Protein AF-A0A4R0Y6Q7-F1 (afdb_monomer)

Sequence (72 aa):
MRLRVQVSDRTQPGVLTTGVGWWLPERPGPEFGVLEVNVNAALSYTGPADPISGSVNTGAIPCRMELIPAGG

Solvent-accessible surface area (backbone atoms only — not comparable to full-atom values): 5193 Å² total; per-residue (Å²): 104,64,79,88,85,79,91,64,88,90,50,60,90,97,59,88,85,81,75,77,83,44,62,37,86,90,41,73,73,96,62,16,48,26,69,45,52,13,51,66,65,79,56,65,88,77,73,81,46,43,91,86,81,64,48,62,76,87,65,96,69,93,82,84,88,78,90,75,74,94,88,125

Secondary structure (DSSP, 8-state):
--------TTS-TT-----SS---TTS-TTTTTHHHH-GGGG----SPBPTTT--B--SS------PPPTT-

Foldseek 3Di:
DDDDDDDDPVADPPDDDDDADDAQCPDDDDRRCCCVDGCVVVDDPDDDADPPPRHDDPPPDDDDDDDDDPDD

Structure (mmCIF, N/CA/C/O backbone):
data_AF-A0A4R0Y6Q7-F1
#
_entry.id   AF-A0A4R0Y6Q7-F1
#
loop_
_atom_site.group_PDB
_atom_site.id
_atom_site.type_symbol
_atom_site.label_atom_id
_atom_site.label_alt_id
_atom_site.label_comp_id
_atom_site.label_asym_id
_atom_site.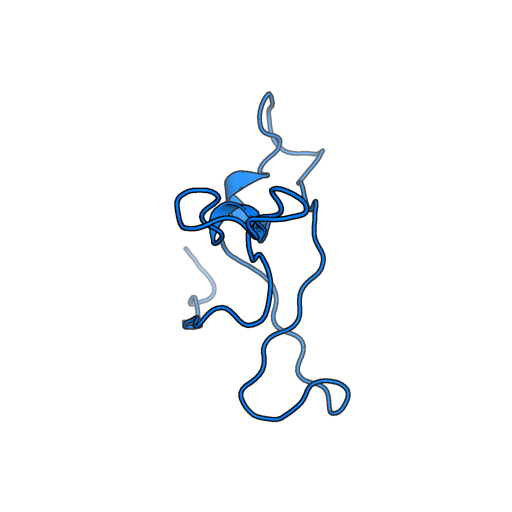label_entity_id
_atom_site.label_seq_id
_atom_site.pdbx_PDB_ins_code
_atom_site.Cartn_x
_atom_site.Cartn_y
_atom_site.Cartn_z
_atom_site.occupancy
_atom_site.B_iso_or_equiv
_atom_site.auth_seq_id
_atom_site.auth_comp_id
_atom_site.auth_asym_id
_atom_site.auth_atom_id
_atom_site.pdbx_PDB_model_num
ATOM 1 N N . MET A 1 1 ? 4.699 -0.080 6.590 1.00 79.56 1 MET A N 1
ATOM 2 C CA . MET A 1 1 ? 4.049 1.214 6.900 1.00 79.56 1 MET A CA 1
ATOM 3 C C . MET A 1 1 ? 3.088 1.045 8.072 1.00 79.56 1 MET A C 1
ATOM 5 O O . MET A 1 1 ? 2.613 -0.068 8.282 1.00 79.56 1 MET A O 1
ATOM 9 N N . ARG A 1 2 ? 2.797 2.115 8.816 1.00 83.56 2 ARG A N 1
ATOM 10 C CA . ARG A 1 2 ? 1.836 2.138 9.929 1.00 83.56 2 ARG A CA 1
ATOM 11 C C . ARG A 1 2 ? 0.703 3.100 9.577 1.00 83.56 2 ARG A C 1
ATOM 13 O O . ARG A 1 2 ? 0.961 4.262 9.287 1.00 83.56 2 ARG A O 1
ATOM 20 N N . LEU A 1 3 ? -0.538 2.620 9.597 1.00 85.12 3 LEU A N 1
ATOM 21 C CA . LEU A 1 3 ? -1.722 3.412 9.261 1.00 85.12 3 LEU A CA 1
ATOM 22 C C . LEU A 1 3 ? -2.832 3.193 10.283 1.00 85.12 3 LEU A C 1
ATOM 24 O O . LEU A 1 3 ? -2.934 2.129 10.895 1.00 85.12 3 LEU A O 1
ATOM 28 N N . ARG A 1 4 ? -3.703 4.195 10.424 1.00 87.06 4 ARG A N 1
ATOM 29 C CA . ARG A 1 4 ? -4.950 4.050 11.171 1.00 87.06 4 ARG A CA 1
ATOM 30 C C . ARG A 1 4 ? -5.961 3.286 10.319 1.00 87.06 4 ARG A C 1
ATOM 32 O O . ARG A 1 4 ? -6.288 3.712 9.217 1.00 87.06 4 ARG A O 1
ATOM 39 N N . VAL A 1 5 ? -6.477 2.183 10.853 1.00 89.50 5 VAL A N 1
ATOM 40 C CA . VAL A 1 5 ? -7.544 1.411 10.207 1.00 89.50 5 VAL A CA 1
ATOM 41 C C . VAL A 1 5 ? -8.894 2.111 10.377 1.00 89.50 5 VAL A C 1
ATOM 43 O O . VAL A 1 5 ? -9.225 2.594 11.462 1.00 89.50 5 VAL A O 1
ATOM 46 N N . GLN A 1 6 ? -9.686 2.116 9.306 1.00 91.56 6 GLN A N 1
ATOM 47 C CA . GLN A 1 6 ? -11.109 2.436 9.325 1.00 91.56 6 GLN A CA 1
ATOM 48 C C . GLN A 1 6 ? -11.876 1.234 8.770 1.00 91.56 6 GLN A C 1
ATOM 50 O O . GLN A 1 6 ? -11.638 0.814 7.640 1.00 91.56 6 GLN A O 1
ATOM 55 N N . VAL A 1 7 ? -12.800 0.688 9.562 1.00 92.19 7 VAL A N 1
ATOM 56 C CA . VAL A 1 7 ? -13.696 -0.390 9.123 1.00 92.19 7 VAL A CA 1
ATOM 57 C C . VAL A 1 7 ? -14.940 0.241 8.507 1.00 92.19 7 VAL A C 1
ATOM 59 O O . VAL A 1 7 ? -15.547 1.128 9.105 1.00 92.19 7 VAL A O 1
ATOM 62 N N . SER A 1 8 ? -15.302 -0.190 7.302 1.00 93.00 8 SER A N 1
ATOM 63 C CA . SER A 1 8 ? -16.512 0.258 6.612 1.00 93.00 8 SER A CA 1
ATOM 64 C C . SER A 1 8 ? -17.046 -0.836 5.693 1.00 93.00 8 SER A C 1
ATOM 66 O O . SER A 1 8 ? -16.309 -1.744 5.318 1.00 93.00 8 SER A O 1
ATOM 68 N N . ASP A 1 9 ? -18.309 -0.716 5.304 1.00 95.94 9 ASP A N 1
ATOM 69 C CA . ASP A 1 9 ? -19.000 -1.559 4.322 1.00 95.94 9 ASP A CA 1
ATOM 70 C C . ASP A 1 9 ? -18.718 -1.158 2.861 1.00 95.94 9 ASP A C 1
ATOM 72 O O . ASP A 1 9 ? -19.148 -1.832 1.927 1.00 95.94 9 ASP A O 1
ATOM 76 N N . ARG A 1 10 ? -17.961 -0.074 2.646 1.00 95.31 10 ARG A N 1
ATOM 77 C CA . ARG A 1 10 ? -17.581 0.422 1.313 1.00 95.31 10 ARG A CA 1
ATOM 78 C C . ARG A 1 10 ? -16.506 -0.427 0.638 1.00 95.31 10 ARG A C 1
ATOM 80 O O . ARG A 1 10 ? -16.332 -0.331 -0.575 1.00 95.31 10 ARG A O 1
ATOM 87 N N . THR A 1 11 ? -15.775 -1.216 1.419 1.00 92.50 11 THR A N 1
ATOM 88 C CA . THR A 1 11 ? -14.691 -2.077 0.946 1.00 92.50 11 THR A CA 1
ATOM 89 C C . THR A 1 11 ? -15.128 -3.533 1.050 1.00 92.50 11 THR A C 1
ATOM 91 O O . THR A 1 11 ? -15.702 -3.945 2.056 1.00 92.50 11 THR A O 1
ATOM 94 N N . GLN A 1 12 ? -14.868 -4.320 0.002 1.00 93.56 12 GLN A N 1
ATOM 95 C CA . GLN A 1 12 ? -15.247 -5.734 -0.024 1.00 93.56 12 GLN A CA 1
ATOM 96 C C . GLN A 1 12 ? -14.568 -6.526 1.109 1.00 93.56 12 GLN A C 1
ATOM 98 O O . GLN A 1 12 ? -13.414 -6.240 1.448 1.00 93.56 12 GLN A O 1
ATOM 103 N N . PRO A 1 13 ? -15.232 -7.559 1.663 1.00 93.31 13 PRO A N 1
ATOM 104 C CA . PRO A 1 13 ? -14.609 -8.453 2.633 1.00 93.31 13 PRO A CA 1
ATOM 105 C C . PRO A 1 13 ? -13.285 -9.030 2.114 1.00 93.31 13 PRO A C 1
ATOM 107 O O . PRO A 1 13 ? -13.206 -9.511 0.987 1.00 93.31 13 PRO A O 1
ATOM 110 N N . GLY A 1 14 ? -12.239 -8.977 2.943 1.00 91.81 14 GLY A N 1
ATOM 111 C CA . GLY A 1 14 ? -10.898 -9.458 2.587 1.00 91.81 14 GLY A CA 1
ATOM 112 C C . GLY A 1 14 ? -10.065 -8.495 1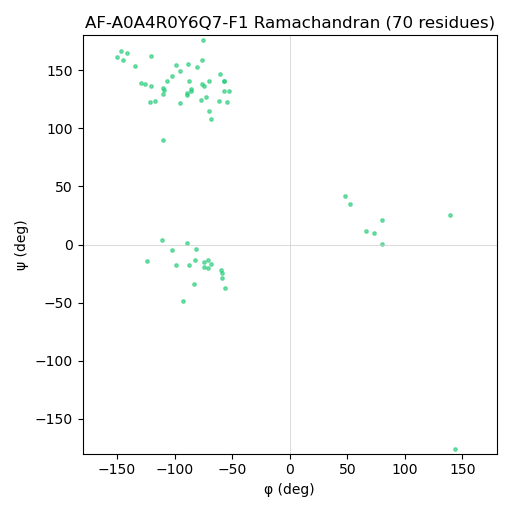.732 1.00 91.81 14 GLY A C 1
ATOM 113 O O . GLY A 1 14 ? -8.922 -8.815 1.417 1.00 91.81 14 GLY A O 1
ATOM 114 N N . VAL A 1 15 ? -10.594 -7.316 1.388 1.00 92.81 15 VAL A N 1
ATOM 115 C CA . VAL A 1 15 ? -9.881 -6.289 0.619 1.00 92.81 15 VAL A CA 1
ATOM 116 C C . VAL A 1 15 ? -9.488 -5.124 1.523 1.00 92.81 15 VAL A C 1
ATOM 118 O O . VAL A 1 15 ? -10.248 -4.685 2.383 1.00 92.81 15 VAL A O 1
ATOM 121 N N . LEU A 1 16 ? -8.286 -4.598 1.300 1.00 91.19 16 LEU A N 1
ATOM 122 C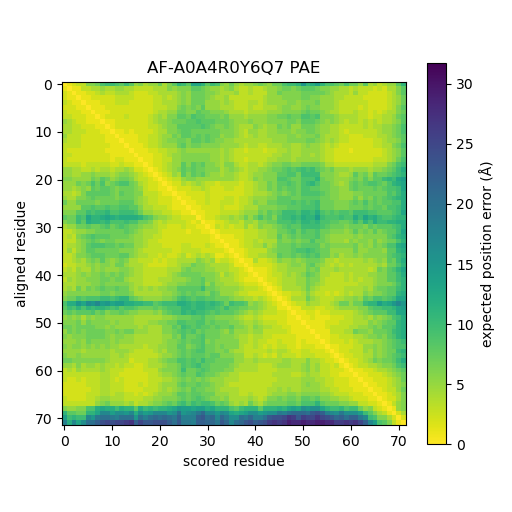 CA . LEU A 1 16 ? -7.799 -3.364 1.901 1.00 91.19 16 LEU A CA 1
ATOM 123 C C . LEU A 1 16 ? -7.719 -2.278 0.836 1.00 91.19 16 LEU A C 1
ATOM 125 O O . LEU A 1 16 ? -7.180 -2.492 -0.247 1.00 91.19 16 LEU A O 1
ATOM 129 N N . THR A 1 17 ? -8.230 -1.099 1.166 1.00 90.81 17 THR A N 1
ATOM 130 C CA . THR A 1 17 ? -8.151 0.097 0.323 1.00 90.81 17 THR A CA 1
ATOM 131 C C . THR A 1 17 ? -7.426 1.192 1.083 1.00 90.81 17 THR A C 1
ATOM 133 O O . THR A 1 17 ? -7.707 1.418 2.259 1.00 90.81 17 THR A O 1
ATOM 136 N N . THR A 1 18 ? -6.517 1.894 0.415 1.00 87.19 18 THR A N 1
ATOM 137 C CA . THR A 1 18 ? -5.787 3.031 0.981 1.00 87.19 18 THR A CA 1
ATOM 138 C C . THR A 1 18 ? -5.533 4.081 -0.096 1.00 87.19 18 THR A C 1
ATOM 140 O O . THR A 1 18 ? -5.582 3.777 -1.288 1.00 87.19 18 THR A O 1
ATOM 143 N N . GLY A 1 19 ? -5.284 5.321 0.320 1.00 82.81 19 GLY A N 1
ATOM 144 C CA . GLY A 1 19 ? -4.841 6.377 -0.589 1.00 82.81 19 GLY A CA 1
ATOM 145 C C . GLY A 1 19 ? -3.364 6.223 -0.967 1.00 82.81 19 GLY A C 1
ATOM 146 O O . GLY A 1 19 ? -2.584 5.598 -0.246 1.00 82.81 19 GLY A O 1
ATOM 147 N N . VAL A 1 20 ? -2.978 6.832 -2.085 1.00 83.25 20 VAL A N 1
ATOM 148 C CA . VAL A 1 20 ? -1.585 6.921 -2.545 1.00 83.25 20 VAL A CA 1
ATOM 149 C C . VAL A 1 20 ? -0.985 8.276 -2.178 1.00 83.25 20 VAL A C 1
ATOM 151 O O . VAL A 1 20 ? -1.709 9.260 -2.057 1.00 83.25 20 VAL A O 1
ATOM 154 N N . GLY A 1 21 ? 0.341 8.341 -2.035 1.00 81.19 21 GLY A N 1
ATOM 155 C CA . GLY A 1 21 ? 1.033 9.632 -1.937 1.00 81.19 21 GLY A CA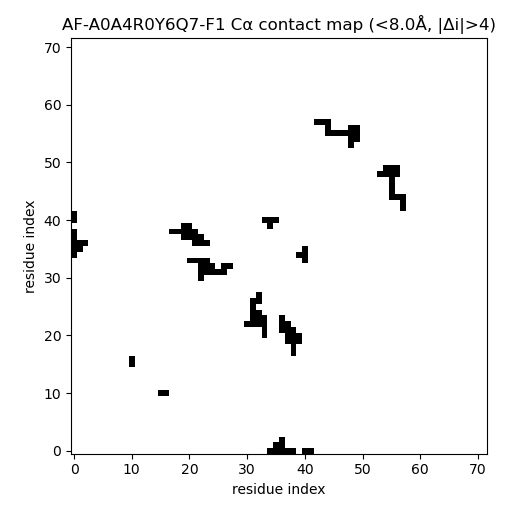 1
ATOM 156 C C . GLY A 1 21 ? 0.997 10.299 -0.560 1.00 81.19 21 GLY A C 1
ATOM 157 O O . GLY A 1 21 ? 1.197 11.501 -0.486 1.00 81.19 21 GLY A O 1
ATOM 158 N N . TRP A 1 22 ? 0.756 9.560 0.524 1.00 84.44 22 TRP A N 1
ATOM 159 C CA . TRP A 1 22 ? 0.805 10.126 1.875 1.00 84.44 22 TRP A CA 1
ATOM 160 C C . TRP A 1 22 ? 2.238 10.469 2.303 1.00 84.44 22 TRP A C 1
ATOM 162 O O . TRP A 1 22 ? 3.165 9.697 2.050 1.00 84.44 22 TRP A O 1
ATOM 172 N N . TRP A 1 23 ? 2.399 11.592 2.998 1.00 87.19 23 TRP A N 1
ATOM 173 C CA . TRP A 1 23 ? 3.603 11.993 3.729 1.00 87.19 23 TRP A CA 1
ATOM 174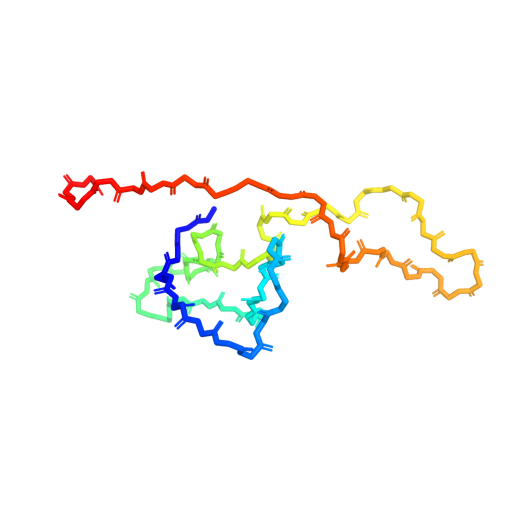 C C . TRP A 1 23 ? 3.194 12.785 4.982 1.00 87.19 23 TRP A C 1
ATOM 176 O O . TRP A 1 23 ? 2.039 13.188 5.121 1.00 87.19 23 TRP A O 1
ATOM 186 N N . LEU A 1 24 ? 4.139 12.990 5.894 1.00 87.25 24 LEU A N 1
ATOM 187 C CA . LEU A 1 24 ? 4.004 13.759 7.129 1.00 87.25 24 LEU A CA 1
ATOM 188 C C . LEU A 1 24 ? 4.837 15.047 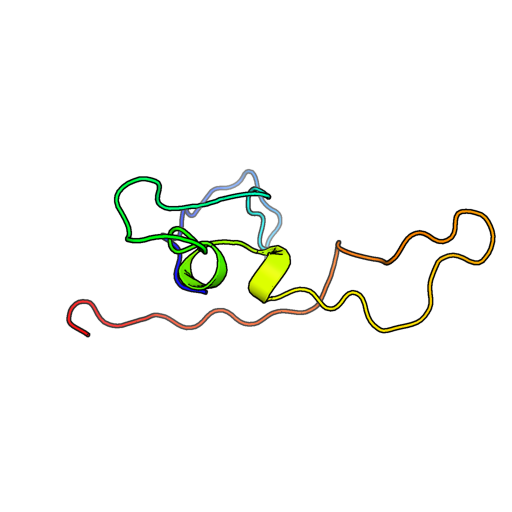6.990 1.00 87.25 24 LEU A C 1
ATOM 190 O O . LEU A 1 24 ? 6.034 15.019 7.284 1.00 87.25 24 LEU A O 1
ATOM 194 N N . PRO A 1 25 ? 4.269 16.163 6.488 1.00 86.50 25 PRO A N 1
ATOM 195 C CA . PRO A 1 25 ? 5.030 17.389 6.209 1.00 86.50 25 PRO A CA 1
ATOM 196 C C . PRO A 1 25 ? 5.713 17.987 7.448 1.00 86.50 25 PRO A C 1
ATOM 198 O O . PRO A 1 25 ? 6.685 18.724 7.325 1.00 86.50 25 PRO A O 1
ATOM 201 N N . GLU A 1 26 ? 5.221 17.660 8.639 1.00 91.56 26 GLU A N 1
ATOM 202 C CA . GLU A 1 26 ? 5.796 18.026 9.928 1.00 91.56 26 GLU A CA 1
ATOM 203 C C . GLU A 1 26 ? 7.058 17.229 10.307 1.00 91.56 26 GLU A C 1
ATOM 205 O O . GLU A 1 26 ? 7.773 17.618 11.232 1.00 91.56 26 GLU A O 1
ATOM 210 N N . ARG A 1 27 ? 7.344 16.102 9.637 1.00 90.56 27 ARG A N 1
ATOM 211 C CA . ARG A 1 27 ? 8.550 15.301 9.889 1.00 90.56 27 ARG A CA 1
ATOM 212 C C . ARG A 1 27 ? 9.770 15.908 9.182 1.00 90.56 27 ARG A C 1
ATOM 214 O O . ARG A 1 27 ? 9.618 16.540 8.140 1.00 90.56 27 ARG A O 1
ATOM 221 N N . PRO A 1 28 ? 10.994 15.690 9.702 1.00 90.94 28 PRO A N 1
ATOM 222 C CA . PRO A 1 28 ? 12.212 16.125 9.026 1.00 90.94 28 PRO A CA 1
ATOM 223 C C . PRO A 1 28 ? 12.323 15.550 7.607 1.00 90.94 28 PRO A C 1
ATOM 225 O O . PRO A 1 28 ? 11.979 14.392 7.361 1.00 90.94 28 PRO A O 1
ATOM 228 N N . GLY A 1 29 ? 12.808 16.373 6.680 1.00 89.44 29 GLY A N 1
ATOM 229 C CA . GLY A 1 29 ? 13.120 15.947 5.318 1.00 89.44 29 GLY A CA 1
ATOM 230 C C . GLY A 1 29 ? 14.415 15.122 5.232 1.00 89.44 29 GLY A C 1
ATOM 231 O O . GLY A 1 29 ? 15.136 15.009 6.228 1.00 89.44 29 GLY A O 1
ATOM 232 N N . PRO A 1 30 ? 14.750 14.610 4.034 1.00 88.75 30 PRO A N 1
ATOM 233 C CA . PRO A 1 30 ? 14.056 14.843 2.759 1.00 88.75 30 PRO A CA 1
ATOM 234 C C . PRO A 1 30 ? 12.815 13.967 2.507 1.00 88.75 30 PRO A C 1
ATOM 236 O O . PRO A 1 30 ? 12.036 14.270 1.609 1.00 88.75 30 PRO A O 1
ATOM 239 N N . GLU A 1 31 ? 12.599 12.907 3.282 1.00 86.06 31 GLU A N 1
ATOM 240 C CA . GLU A 1 31 ? 11.538 11.925 3.031 1.00 86.06 31 GLU A CA 1
ATOM 241 C C . GLU A 1 31 ? 10.190 12.296 3.659 1.00 86.06 31 GLU A C 1
ATOM 243 O O . GLU A 1 31 ? 9.172 11.722 3.274 1.00 86.06 31 GLU A O 1
ATOM 248 N N . PHE A 1 32 ? 10.160 13.216 4.632 1.00 88.94 32 PHE A N 1
ATOM 249 C CA . PHE A 1 32 ? 8.935 13.682 5.301 1.00 88.94 32 PHE A CA 1
ATOM 250 C C . PHE A 1 32 ? 8.034 12.520 5.761 1.00 88.94 32 PHE A C 1
ATOM 252 O O . PHE A 1 32 ? 6.825 12.517 5.549 1.00 88.94 32 PHE A O 1
ATOM 259 N N . GLY A 1 33 ? 8.621 11.457 6.320 1.00 86.38 33 GLY A N 1
ATOM 260 C CA . GLY A 1 33 ? 7.878 10.283 6.794 1.00 86.38 33 GLY A CA 1
ATOM 261 C C . GLY A 1 33 ? 7.179 9.450 5.707 1.00 86.38 33 GLY A C 1
ATOM 262 O O . GLY A 1 33 ? 6.385 8.573 6.046 1.00 86.38 33 GLY A O 1
ATOM 263 N N . VAL A 1 34 ? 7.456 9.662 4.411 1.00 85.44 34 VAL A N 1
ATOM 264 C CA . VAL A 1 34 ? 6.798 8.931 3.308 1.00 85.44 34 VAL A CA 1
ATOM 265 C C . VAL A 1 34 ? 6.947 7.410 3.449 1.00 85.44 34 VAL A C 1
ATOM 267 O O . VAL A 1 34 ? 5.996 6.672 3.223 1.00 85.44 34 VAL A O 1
ATOM 270 N N . LEU A 1 35 ? 8.094 6.914 3.917 1.00 81.81 35 LEU A N 1
ATOM 271 C CA . LEU A 1 35 ? 8.327 5.473 4.102 1.00 81.81 35 LEU A CA 1
ATOM 272 C C . LEU A 1 35 ? 7.523 4.874 5.272 1.00 81.81 35 LEU A C 1
ATOM 274 O O . LEU A 1 35 ? 7.291 3.664 5.323 1.00 81.81 35 LEU A O 1
ATOM 278 N N . GLU A 1 36 ? 7.073 5.710 6.209 1.00 81.25 36 GLU A N 1
ATOM 279 C CA . GLU A 1 36 ? 6.302 5.279 7.374 1.00 81.25 36 GLU A CA 1
ATOM 280 C C . GLU A 1 36 ? 4.813 5.117 7.051 1.00 81.25 36 GLU A C 1
ATOM 282 O O . GLU A 1 36 ? 4.186 4.213 7.607 1.00 81.25 36 GLU A O 1
ATOM 287 N N . VAL A 1 37 ? 4.256 5.939 6.152 1.00 81.69 37 VAL A N 1
ATOM 288 C CA . VAL A 1 37 ? 2.798 6.039 5.921 1.00 81.69 37 VAL A CA 1
ATOM 289 C C . VAL A 1 37 ? 2.351 5.796 4.477 1.00 81.69 37 VAL A C 1
ATOM 291 O O . VAL A 1 37 ? 1.164 5.601 4.230 1.00 81.69 37 VAL A O 1
ATOM 294 N N . ASN A 1 38 ? 3.255 5.802 3.499 1.00 85.50 38 ASN A N 1
ATOM 295 C CA . ASN A 1 38 ? 2.867 5.680 2.098 1.00 85.50 38 ASN A CA 1
ATOM 296 C C . ASN A 1 38 ? 2.723 4.214 1.680 1.00 85.50 38 ASN A C 1
ATOM 298 O O . ASN A 1 38 ? 3.629 3.405 1.883 1.00 85.50 38 ASN A O 1
ATOM 302 N N . VAL A 1 39 ? 1.617 3.889 1.007 1.00 83.31 39 VAL A N 1
ATOM 303 C CA . VAL A 1 39 ? 1.384 2.552 0.442 1.00 83.31 39 VAL A CA 1
ATOM 304 C C . VAL A 1 39 ? 2.465 2.136 -0.551 1.00 83.31 39 VAL A C 1
ATOM 306 O O . VAL A 1 39 ? 2.774 0.954 -0.634 1.00 83.31 39 VAL A O 1
ATOM 309 N N . ASN A 1 40 ? 3.108 3.086 -1.235 1.00 82.06 40 ASN A N 1
ATOM 310 C CA . ASN A 1 40 ? 4.223 2.802 -2.135 1.00 82.06 40 ASN A CA 1
ATOM 311 C C . ASN A 1 40 ? 5.390 2.106 -1.421 1.00 82.06 40 ASN A C 1
ATOM 313 O O . ASN A 1 40 ? 6.125 1.374 -2.069 1.00 82.06 40 ASN A O 1
ATOM 317 N N . ALA A 1 41 ? 5.530 2.261 -0.099 1.00 81.25 41 ALA A N 1
ATOM 318 C CA . ALA A 1 41 ? 6.515 1.516 0.684 1.00 81.25 41 ALA A CA 1
ATOM 319 C C . ALA A 1 41 ? 6.199 0.008 0.789 1.00 81.25 41 ALA A C 1
ATOM 321 O O . ALA A 1 41 ? 7.066 -0.773 1.167 1.00 81.25 41 ALA A O 1
ATOM 322 N N . ALA A 1 42 ? 4.963 -0.404 0.490 1.00 79.38 42 ALA A N 1
ATOM 323 C CA . ALA A 1 42 ? 4.524 -1.799 0.444 1.00 79.38 42 ALA A CA 1
ATOM 324 C C . ALA A 1 42 ? 4.413 -2.352 -0.990 1.00 79.38 42 ALA A C 1
ATOM 326 O O . ALA A 1 42 ? 4.126 -3.536 -1.163 1.00 79.38 42 ALA A O 1
ATOM 327 N N . LEU A 1 43 ? 4.618 -1.515 -2.011 1.00 84.25 43 LEU A N 1
ATOM 328 C CA . LEU A 1 43 ? 4.573 -1.915 -3.414 1.00 84.25 43 LEU A CA 1
ATOM 329 C C . LEU A 1 43 ? 5.979 -2.228 -3.924 1.00 84.25 43 LEU A C 1
ATOM 331 O O . LEU A 1 43 ? 6.955 -1.604 -3.512 1.00 84.25 43 LEU A O 1
ATOM 335 N N . SER A 1 44 ? 6.068 -3.156 -4.874 1.00 81.69 44 SER A N 1
ATOM 336 C CA . SER A 1 44 ? 7.276 -3.342 -5.670 1.00 81.69 44 SER A CA 1
ATOM 337 C C . SER A 1 44 ? 7.021 -2.897 -7.100 1.00 81.69 44 SER A C 1
ATOM 339 O O . SER A 1 44 ? 6.062 -3.339 -7.728 1.00 81.69 44 SER A O 1
ATOM 341 N N . TYR A 1 45 ? 7.913 -2.058 -7.621 1.00 83.31 45 TYR A N 1
ATOM 342 C CA . TYR A 1 45 ? 7.960 -1.731 -9.047 1.00 83.31 45 TYR A CA 1
ATOM 343 C C . TYR A 1 45 ? 8.848 -2.703 -9.834 1.00 83.31 45 TYR A C 1
ATOM 345 O O . TYR A 1 45 ? 9.019 -2.555 -11.041 1.00 83.31 45 TYR A O 1
ATOM 353 N N . THR A 1 46 ? 9.426 -3.701 -9.160 1.00 80.44 46 THR A N 1
ATOM 354 C CA . THR A 1 46 ? 10.177 -4.773 -9.809 1.00 80.44 46 THR A CA 1
ATOM 355 C C . THR A 1 46 ? 9.230 -5.911 -10.172 1.00 80.44 46 THR A C 1
ATOM 357 O O . THR A 1 46 ? 8.437 -6.366 -9.347 1.00 80.44 46 THR A O 1
ATOM 360 N N . GLY A 1 47 ? 9.303 -6.375 -11.417 1.00 78.94 47 GLY A N 1
ATOM 361 C CA . GLY A 1 47 ? 8.480 -7.474 -11.910 1.00 78.94 47 GLY A CA 1
ATOM 362 C C . GLY A 1 47 ? 8.058 -7.288 -13.366 1.00 78.94 47 GLY A C 1
ATOM 363 O O . GLY A 1 47 ? 8.493 -6.338 -14.019 1.00 78.94 47 GLY A O 1
ATOM 364 N N . PRO A 1 48 ? 7.227 -8.206 -13.887 1.00 84.94 48 PRO A N 1
ATOM 365 C CA . PRO A 1 48 ? 6.672 -8.095 -15.227 1.00 84.94 48 PRO A CA 1
ATOM 366 C C . PRO A 1 48 ? 5.818 -6.831 -15.344 1.00 84.94 48 PRO A C 1
ATOM 368 O O . PRO A 1 48 ? 4.872 -6.637 -14.579 1.00 84.94 48 PRO A O 1
ATOM 371 N N . ALA A 1 49 ? 6.158 -5.984 -16.308 1.00 91.19 49 ALA A N 1
ATOM 372 C CA . ALA A 1 49 ? 5.307 -4.885 -16.727 1.00 91.19 49 ALA A CA 1
ATOM 373 C C . ALA A 1 49 ? 4.343 -5.366 -17.818 1.00 91.19 49 ALA A C 1
ATOM 375 O O . ALA A 1 49 ? 4.639 -6.317 -18.546 1.00 91.19 49 ALA A O 1
ATOM 376 N N . ASP A 1 50 ? 3.204 -4.691 -17.944 1.00 91.88 50 ASP A N 1
ATOM 377 C CA . ASP A 1 50 ? 2.323 -4.861 -19.093 1.00 91.88 50 ASP A CA 1
ATOM 378 C C . ASP A 1 50 ? 3.122 -4.625 -20.393 1.00 91.88 50 ASP A C 1
ATOM 380 O O . ASP A 1 50 ? 3.714 -3.555 -20.552 1.00 91.88 50 ASP A O 1
ATOM 384 N N . PRO A 1 51 ? 3.170 -5.587 -21.330 1.00 93.50 51 PRO A N 1
ATOM 385 C CA . PRO A 1 51 ? 4.068 -5.509 -22.482 1.00 93.50 51 PRO A CA 1
ATOM 386 C C . PRO A 1 51 ? 3.665 -4.445 -23.514 1.00 93.50 51 PRO A C 1
ATOM 388 O O . PRO A 1 51 ? 4.461 -4.134 -24.396 1.00 93.50 51 PRO A O 1
ATOM 391 N N . ILE A 1 52 ? 2.446 -3.901 -23.433 1.00 96.81 52 ILE A N 1
ATOM 392 C CA . ILE A 1 52 ? 1.942 -2.888 -24.369 1.00 96.81 52 ILE A CA 1
ATOM 393 C C . ILE A 1 52 ? 2.221 -1.476 -23.839 1.00 96.81 52 ILE A C 1
ATOM 395 O O . ILE A 1 52 ? 2.728 -0.627 -24.566 1.00 96.81 52 ILE A O 1
ATOM 399 N N . SER A 1 53 ? 1.887 -1.219 -22.576 1.00 95.38 53 SER A N 1
ATOM 400 C CA . SER A 1 53 ? 1.968 0.103 -21.941 1.00 95.38 53 SER A CA 1
ATOM 401 C C . SER A 1 53 ? 3.216 0.314 -21.085 1.00 95.38 53 SER A C 1
ATOM 403 O O . SER A 1 53 ? 3.529 1.451 -20.743 1.00 95.38 53 SER A O 1
ATOM 405 N N . GLY A 1 54 ? 3.910 -0.757 -20.694 1.00 93.19 54 GLY A N 1
ATOM 406 C CA . GLY A 1 54 ? 5.019 -0.705 -19.738 1.00 93.19 54 GLY A CA 1
ATOM 407 C C . GLY A 1 54 ? 4.591 -0.475 -18.283 1.00 93.19 54 GLY A C 1
ATOM 408 O O . GLY A 1 54 ? 5.440 -0.228 -17.429 1.00 93.19 54 GLY A O 1
ATOM 409 N N . SER A 1 55 ? 3.293 -0.548 -17.975 1.00 90.50 55 SER A N 1
ATOM 410 C CA . SER A 1 55 ? 2.771 -0.297 -16.626 1.00 90.50 55 SER A CA 1
ATOM 411 C C . SER A 1 55 ? 3.062 -1.460 -15.676 1.00 90.50 55 SER A C 1
ATOM 413 O O . SER A 1 55 ? 2.847 -2.621 -16.024 1.00 90.50 55 SER A O 1
ATOM 415 N N . VAL A 1 56 ? 3.490 -1.161 -14.447 1.00 90.75 56 VAL A N 1
ATOM 416 C CA . VAL A 1 56 ? 3.621 -2.169 -13.381 1.00 90.75 56 VAL A CA 1
ATOM 417 C C . VAL A 1 56 ? 2.294 -2.312 -12.642 1.00 90.75 56 VAL A C 1
ATOM 419 O O . VAL A 1 56 ? 1.615 -1.318 -12.381 1.00 90.75 56 VAL A O 1
ATOM 422 N N . ASN A 1 57 ? 1.924 -3.542 -12.276 1.00 86.94 57 ASN A N 1
ATOM 423 C CA . ASN A 1 57 ? 0.736 -3.756 -11.460 1.00 86.94 57 ASN A CA 1
ATOM 424 C C . ASN A 1 57 ? 0.960 -3.254 -10.023 1.00 86.94 57 ASN A C 1
ATOM 426 O O . ASN A 1 57 ? 1.763 -3.811 -9.279 1.00 86.94 57 ASN A O 1
ATOM 430 N N . THR A 1 58 ? 0.205 -2.232 -9.630 1.00 86.56 58 THR A N 1
ATOM 431 C CA .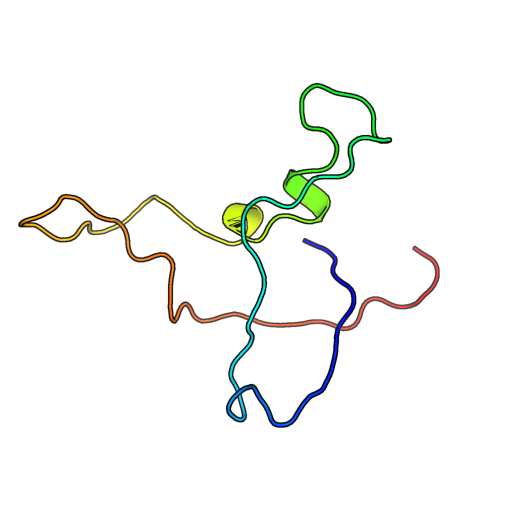 THR A 1 58 ? 0.210 -1.640 -8.283 1.00 86.56 58 THR A CA 1
ATOM 432 C C . THR A 1 58 ? -1.085 -1.911 -7.506 1.00 86.56 58 THR A C 1
ATOM 434 O O . THR A 1 58 ? -1.244 -1.432 -6.384 1.00 86.56 58 THR A O 1
ATOM 437 N N . GLY A 1 59 ? -2.013 -2.689 -8.078 1.00 86.19 59 GLY A N 1
ATOM 438 C CA . GLY A 1 59 ? -3.315 -3.015 -7.499 1.00 86.19 59 GLY A CA 1
ATOM 439 C C . GLY A 1 59 ? -3.529 -4.517 -7.298 1.00 86.19 59 GLY A C 1
ATOM 440 O O . GLY A 1 59 ? -2.838 -5.352 -7.876 1.00 86.19 59 GLY A O 1
ATOM 441 N N . ALA A 1 60 ? -4.513 -4.866 -6.462 1.00 87.06 60 ALA A N 1
ATOM 442 C CA . AL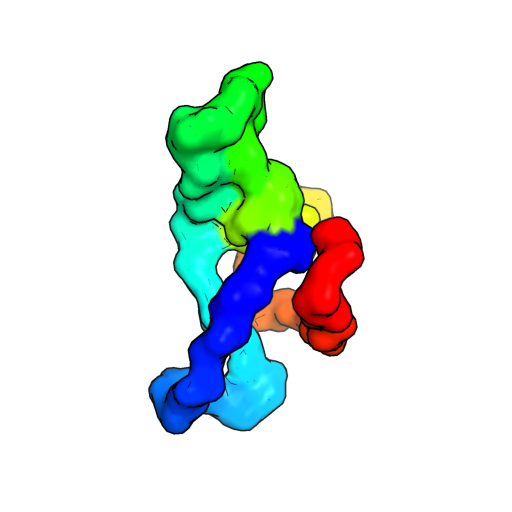A A 1 60 ? -4.877 -6.257 -6.152 1.00 87.06 60 ALA A CA 1
ATOM 443 C C . ALA A 1 60 ? -3.689 -7.131 -5.691 1.00 87.06 60 ALA A C 1
ATOM 445 O O . ALA A 1 60 ? -3.617 -8.323 -5.987 1.00 87.06 60 ALA A O 1
ATOM 446 N N . ILE A 1 61 ? -2.748 -6.529 -4.961 1.00 88.12 61 ILE A N 1
ATOM 447 C CA . ILE A 1 61 ? -1.560 -7.218 -4.456 1.00 88.12 61 ILE A CA 1
ATOM 448 C C . ILE A 1 61 ? -1.892 -7.887 -3.114 1.00 88.12 61 ILE A C 1
ATOM 450 O O . ILE A 1 61 ? -2.489 -7.242 -2.243 1.00 88.12 61 ILE A O 1
ATOM 454 N N . PRO A 1 62 ? -1.496 -9.157 -2.907 1.00 89.75 62 PRO A N 1
ATOM 455 C CA . PRO A 1 62 ? -1.625 -9.813 -1.614 1.00 89.75 62 PRO A CA 1
ATOM 456 C C . PRO A 1 62 ? -0.904 -9.029 -0.518 1.00 89.75 62 PRO A C 1
ATOM 458 O O . PRO A 1 62 ? 0.258 -8.654 -0.660 1.00 89.75 62 PRO A O 1
ATOM 461 N N . CYS A 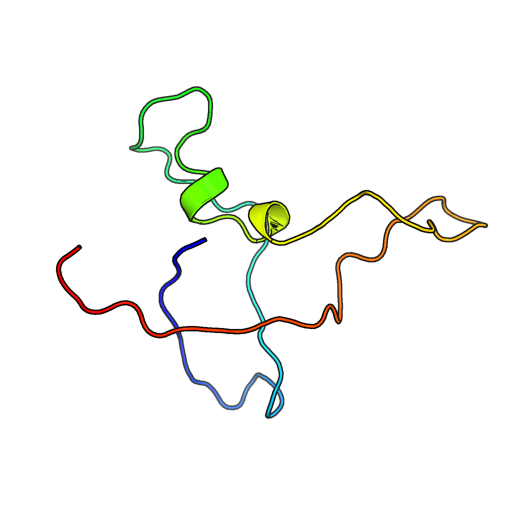1 63 ? -1.578 -8.812 0.604 1.00 88.69 63 CYS A N 1
ATOM 462 C CA . CYS A 1 63 ? -1.001 -8.124 1.749 1.00 88.69 63 CYS A CA 1
ATOM 463 C C . CYS A 1 63 ? -1.460 -8.761 3.063 1.00 88.69 63 CYS A C 1
ATOM 465 O O . CYS A 1 63 ? -2.404 -9.552 3.109 1.00 88.69 63 CYS A O 1
ATOM 467 N N . ARG A 1 64 ? -0.761 -8.413 4.145 1.00 90.31 64 ARG A N 1
ATOM 468 C CA . ARG A 1 64 ? -1.100 -8.791 5.517 1.00 90.31 64 ARG A CA 1
ATOM 469 C C . ARG A 1 64 ? -1.176 -7.524 6.356 1.00 90.31 64 ARG A C 1
ATOM 471 O O . ARG A 1 64 ? -0.322 -6.650 6.225 1.00 90.31 64 ARG A O 1
ATOM 478 N N . MET A 1 65 ? -2.183 -7.447 7.220 1.00 89.56 65 MET A N 1
ATOM 479 C CA . MET A 1 65 ? -2.233 -6.451 8.286 1.00 89.56 65 MET A CA 1
ATOM 480 C C . MET A 1 65 ? -1.856 -7.097 9.615 1.00 89.56 65 MET A C 1
ATOM 482 O O . MET A 1 65 ? -2.219 -8.245 9.878 1.00 89.56 65 MET A O 1
ATOM 486 N N . GLU A 1 66 ? -1.173 -6.334 10.455 1.00 91.94 66 GLU A N 1
ATOM 487 C CA . GLU A 1 66 ? -0.896 -6.692 11.840 1.00 91.94 66 GLU A CA 1
ATOM 488 C C . GLU A 1 66 ? -1.312 -5.525 12.730 1.00 91.94 66 GLU A C 1
ATOM 490 O O . GLU A 1 66 ? -1.109 -4.357 12.385 1.00 91.94 66 GLU A O 1
ATOM 495 N N . LEU A 1 67 ? -1.934 -5.842 13.864 1.00 91.38 67 LEU A N 1
ATOM 496 C CA . LEU A 1 67 ? -2.273 -4.834 14.855 1.00 91.38 67 LEU A CA 1
ATOM 497 C C . LEU A 1 67 ? -0.985 -4.393 15.551 1.00 91.38 67 LEU A C 1
ATOM 499 O O . LEU A 1 67 ? -0.254 -5.222 16.088 1.00 91.38 67 LEU A O 1
ATOM 503 N N . ILE A 1 68 ? -0.735 -3.088 15.584 1.00 86.75 68 ILE A N 1
ATOM 504 C CA . ILE A 1 68 ? 0.371 -2.527 16.357 1.00 86.75 68 ILE A CA 1
ATOM 505 C C . ILE A 1 68 ? -0.186 -2.094 17.718 1.00 86.75 68 ILE A C 1
ATOM 507 O O . ILE A 1 68 ? -1.121 -1.287 17.745 1.00 86.75 68 ILE A O 1
ATOM 511 N N . PRO A 1 69 ? 0.341 -2.614 18.843 1.00 81.94 69 PRO A N 1
ATOM 512 C CA . PRO A 1 69 ? -0.061 -2.172 20.173 1.00 81.94 69 PRO A CA 1
ATOM 513 C C . PRO A 1 69 ? 0.161 -0.666 20.339 1.00 81.94 69 PRO A C 1
ATOM 515 O O . PRO A 1 69 ? 1.169 -0.124 19.883 1.00 81.94 69 PRO A O 1
ATOM 518 N N . ALA A 1 70 ? -0.763 0.020 21.009 1.00 68.19 70 ALA A N 1
ATOM 519 C CA . ALA A 1 70 ? -0.579 1.429 21.334 1.00 68.19 70 ALA A CA 1
ATOM 520 C C . ALA A 1 70 ? 0.556 1.571 22.368 1.00 68.19 70 ALA A C 1
ATOM 522 O O . ALA A 1 70 ? 0.368 1.198 23.523 1.00 68.19 70 ALA A O 1
ATOM 523 N N . GLY A 1 71 ? 1.723 2.083 21.954 1.00 60.03 71 GLY A N 1
ATOM 524 C CA . GLY A 1 71 ? 2.827 2.414 22.870 1.00 60.03 71 GLY A CA 1
ATOM 525 C C . GLY A 1 71 ? 4.253 2.063 22.425 1.00 60.03 71 GLY A C 1
ATOM 526 O O . GLY A 1 71 ? 5.094 1.869 23.298 1.00 60.03 71 GLY A O 1
ATOM 527 N N . GLY A 1 72 ? 4.538 1.958 21.121 1.00 45.12 72 GLY A N 1
ATOM 528 C CA . GLY A 1 72 ? 5.884 1.679 20.593 1.00 45.12 72 GLY A CA 1
ATOM 529 C C . GLY A 1 72 ? 6.414 2.752 19.658 1.00 45.12 72 GLY A C 1
ATOM 530 O O . GLY A 1 72 ? 5.642 3.191 18.773 1.00 45.12 72 GLY A O 1
#

pLDDT: mean 86.5, std 7.69, range [45.12, 96.81]

Radius of gyration: 14.81 Å; Cα contacts (8 Å, |Δi|>4): 60; chains: 1; bounding box: 33×28×47 Å

Mean predicted aligned error: 5.59 Å